Protein AF-A0A352UB13-F1 (afdb_monomer_lite)

pLDDT: mean 79.95, std 10.34, range [54.81, 91.88]

Radius of gyration: 12.93 Å; chains: 1; bounding box: 35×10×27 Å

Structure (mmCIF, N/CA/C/O backbone):
data_AF-A0A352UB13-F1
#
_entry.id   AF-A0A352UB13-F1
#
loop_
_atom_site.group_PDB
_atom_site.id
_atom_site.type_symbol
_atom_site.label_atom_id
_atom_site.label_alt_id
_atom_site.label_comp_id
_atom_site.label_asym_id
_atom_site.label_entity_id
_atom_site.label_seq_id
_atom_site.pdbx_PDB_ins_code
_atom_site.Cartn_x
_atom_site.Cartn_y
_atom_site.Cartn_z
_atom_site.occupancy
_atom_site.B_iso_or_equiv
_atom_site.auth_seq_id
_atom_site.auth_comp_id
_atom_site.auth_asym_id
_atom_site.auth_atom_id
_atom_site.pdbx_PDB_model_num
ATOM 1 N N . MET A 1 1 ? -11.232 7.428 -7.579 1.00 54.81 1 MET A N 1
ATOM 2 C CA . MET A 1 1 ? -11.094 6.549 -6.399 1.00 54.81 1 MET A CA 1
ATOM 3 C C . MET A 1 1 ? -10.115 5.444 -6.738 1.00 54.81 1 MET A C 1
ATOM 5 O O . MET A 1 1 ? -10.370 4.710 -7.684 1.00 54.81 1 MET A O 1
ATOM 9 N N . ALA A 1 2 ? -8.967 5.400 -6.059 1.00 69.81 2 ALA A N 1
ATOM 10 C CA . ALA A 1 2 ? -7.941 4.388 -6.311 1.00 69.81 2 ALA A CA 1
ATOM 11 C C . ALA A 1 2 ? -8.452 2.981 -5.943 1.00 69.81 2 ALA A C 1
ATOM 13 O O . ALA A 1 2 ? -9.289 2.844 -5.051 1.00 69.81 2 ALA A O 1
ATOM 14 N N . ILE A 1 3 ? -7.958 1.943 -6.630 1.00 77.38 3 ILE A N 1
ATOM 15 C CA . ILE A 1 3 ? -8.418 0.550 -6.457 1.00 77.38 3 ILE A CA 1
ATOM 16 C C . ILE A 1 3 ? -8.317 0.093 -4.996 1.00 77.38 3 ILE A C 1
ATOM 18 O O . ILE A 1 3 ? -9.244 -0.548 -4.510 1.00 77.38 3 ILE A O 1
ATOM 22 N N . ALA A 1 4 ? -7.260 0.492 -4.280 1.00 73.62 4 ALA A N 1
ATOM 23 C CA . ALA A 1 4 ? -7.076 0.164 -2.865 1.00 73.62 4 ALA A CA 1
ATOM 24 C C . ALA A 1 4 ? -8.291 0.577 -2.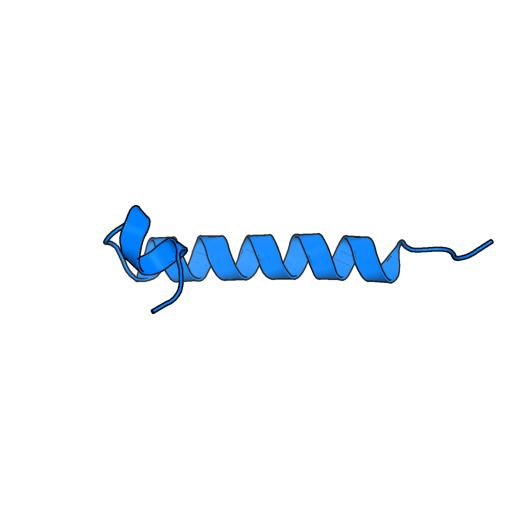010 1.00 73.62 4 ALA A C 1
ATOM 26 O O . ALA A 1 4 ? -8.859 -0.262 -1.316 1.00 73.62 4 ALA A O 1
ATOM 27 N N . TYR A 1 5 ? -8.775 1.816 -2.172 1.00 73.62 5 TYR A N 1
ATOM 28 C CA . TYR A 1 5 ? -9.935 2.364 -1.447 1.00 73.62 5 TYR A CA 1
ATOM 29 C C . TYR A 1 5 ? -11.236 1.619 -1.718 1.00 73.62 5 TYR A C 1
ATOM 31 O O . TYR A 1 5 ? -12.104 1.543 -0.853 1.00 73.62 5 TYR A O 1
ATOM 39 N N . ARG A 1 6 ? -11.373 1.040 -2.912 1.00 75.00 6 ARG A N 1
ATOM 40 C CA . ARG A 1 6 ? -12.544 0.239 -3.270 1.00 75.00 6 ARG A CA 1
ATOM 41 C C . ARG A 1 6 ? -12.489 -1.174 -2.686 1.00 75.00 6 ARG A C 1
ATOM 43 O O . ARG A 1 6 ? -13.539 -1.754 -2.440 1.00 75.00 6 ARG A O 1
ATOM 50 N N . VAL A 1 7 ? -11.294 -1.736 -2.524 1.00 79.25 7 VAL A N 1
ATOM 51 C CA . VAL A 1 7 ? -11.098 -3.137 -2.123 1.00 79.25 7 VAL A CA 1
ATOM 52 C C . VAL A 1 7 ? -11.002 -3.286 -0.607 1.00 79.25 7 VAL A C 1
ATOM 54 O O . VAL A 1 7 ? -11.556 -4.233 -0.061 1.00 79.25 7 VAL A O 1
ATOM 57 N N . LEU A 1 8 ? -10.317 -2.366 0.072 1.00 80.50 8 LEU A N 1
ATOM 58 C CA . LEU A 1 8 ? -10.014 -2.500 1.499 1.00 80.50 8 LEU A CA 1
ATOM 59 C C . LEU A 1 8 ? -11.061 -1.832 2.393 1.00 80.50 8 LEU A C 1
ATOM 61 O O . LEU A 1 8 ? -11.226 -2.249 3.533 1.00 80.50 8 LEU A O 1
ATOM 65 N N . GLY A 1 9 ? -11.760 -0.800 1.907 1.00 75.31 9 GLY A N 1
ATOM 66 C CA . GLY A 1 9 ? -12.796 -0.079 2.664 1.00 75.31 9 GLY A CA 1
ATOM 67 C C . GLY A 1 9 ? -12.290 0.726 3.873 1.00 75.31 9 GLY A C 1
ATOM 68 O O . GLY A 1 9 ? -13.002 1.608 4.342 1.00 75.31 9 GLY A O 1
ATOM 69 N N . ASP A 1 10 ? -11.064 0.473 4.337 1.00 80.25 10 ASP A N 1
ATOM 70 C CA . ASP A 1 10 ? -10.368 1.203 5.395 1.00 80.25 10 ASP A CA 1
ATOM 71 C C . ASP A 1 10 ? -9.308 2.133 4.791 1.00 80.25 10 ASP A C 1
ATOM 73 O O . ASP A 1 10 ? -8.382 1.691 4.103 1.00 80.25 10 ASP A O 1
ATOM 77 N N . GLN A 1 11 ? -9.453 3.435 5.046 1.00 82.81 11 GLN A N 1
ATOM 78 C CA . GLN A 1 11 ? -8.577 4.470 4.501 1.00 82.81 11 GLN A CA 1
ATOM 79 C C . GLN A 1 11 ? -7.113 4.286 4.917 1.00 82.81 11 GLN A C 1
ATOM 81 O O . GLN A 1 11 ? -6.230 4.425 4.074 1.00 82.81 11 GLN A O 1
ATOM 86 N N . LYS A 1 12 ? -6.843 3.945 6.180 1.00 86.69 12 LYS A N 1
ATOM 87 C CA . LYS A 1 12 ? -5.469 3.846 6.682 1.00 86.69 12 LYS A CA 1
ATOM 88 C C . LYS A 1 12 ? -4.738 2.683 6.020 1.00 86.69 12 LYS A C 1
ATOM 90 O O . LYS A 1 12 ? -3.624 2.835 5.532 1.00 86.69 12 LYS A O 1
ATOM 95 N N . LEU A 1 13 ? -5.422 1.547 5.910 1.00 83.38 13 LEU A N 1
ATOM 96 C CA . LEU A 1 13 ? -4.891 0.371 5.226 1.00 83.38 13 LEU A CA 1
ATOM 97 C C . LEU A 1 13 ? -4.657 0.634 3.726 1.00 83.38 13 LEU A C 1
ATOM 99 O O . LEU A 1 13 ? -3.722 0.098 3.135 1.00 83.38 13 LEU A O 1
ATOM 103 N N . CYS A 1 14 ? -5.481 1.480 3.098 1.00 85.19 14 CYS A N 1
ATOM 104 C CA . CYS A 1 14 ? -5.272 1.894 1.709 1.00 85.19 14 CYS A CA 1
ATOM 105 C C . CYS A 1 14 ? -4.029 2.755 1.527 1.00 85.19 14 CYS A C 1
ATOM 107 O O . CYS A 1 14 ? -3.302 2.566 0.552 1.00 85.19 14 CYS A O 1
ATOM 109 N N . GLU A 1 15 ? -3.816 3.716 2.423 1.00 89.00 15 GLU A N 1
ATOM 110 C CA . GLU A 1 15 ? -2.646 4.591 2.394 1.00 89.00 15 GLU A CA 1
ATOM 111 C C . GLU A 1 15 ? -1.360 3.770 2.549 1.00 89.00 15 GLU A C 1
ATOM 113 O O . GLU A 1 15 ? -0.459 3.916 1.721 1.00 89.00 15 GLU A O 1
ATOM 118 N N . ASP A 1 16 ? -1.334 2.819 3.488 1.00 90.81 16 ASP A N 1
ATOM 119 C CA . ASP A 1 16 ? -0.196 1.916 3.699 1.00 90.81 16 ASP A CA 1
ATOM 120 C C . ASP A 1 16 ? 0.130 1.097 2.433 1.00 90.8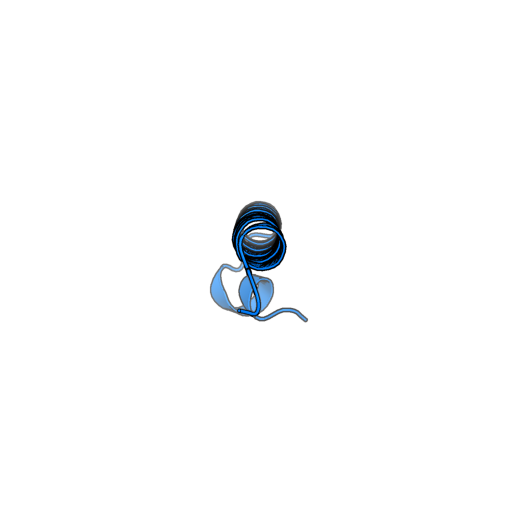1 16 ASP A C 1
ATOM 122 O O . ASP A 1 16 ? 1.274 1.061 1.976 1.00 90.81 16 ASP A O 1
ATOM 12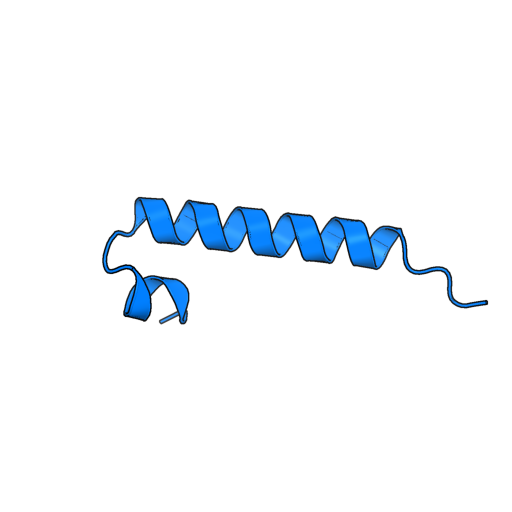6 N N . VAL A 1 17 ? -0.881 0.491 1.796 1.00 89.81 17 VAL A N 1
ATOM 127 C CA . VAL A 1 17 ? -0.687 -0.315 0.573 1.00 89.81 17 VAL A CA 1
ATOM 128 C C . VAL A 1 17 ? -0.188 0.530 -0.599 1.00 89.81 17 VAL A C 1
ATOM 130 O O . VAL A 1 17 ? 0.672 0.087 -1.364 1.00 89.81 17 VAL A O 1
ATOM 133 N N . ILE A 1 18 ? -0.713 1.748 -0.761 1.00 90.06 18 ILE A N 1
ATOM 134 C CA . ILE A 1 18 ? -0.269 2.659 -1.822 1.00 90.06 18 ILE A CA 1
ATOM 135 C C . ILE A 1 18 ? 1.186 3.076 -1.589 1.00 90.06 18 ILE A C 1
ATOM 137 O O . ILE A 1 18 ? 1.966 3.095 -2.546 1.00 90.06 18 ILE A O 1
ATOM 141 N N . GLN A 1 19 ? 1.567 3.383 -0.345 1.00 91.88 19 GLN A N 1
ATOM 142 C CA . GLN A 1 19 ? 2.946 3.741 -0.022 1.00 91.88 19 GLN A CA 1
ATOM 143 C C . GLN A 1 19 ? 3.916 2.590 -0.302 1.00 91.88 19 GLN A C 1
ATOM 145 O O . GLN A 1 19 ? 4.933 2.811 -0.962 1.00 91.88 19 GLN A O 1
ATOM 150 N N . GLU A 1 20 ? 3.594 1.368 0.122 1.00 91.50 20 GLU A N 1
ATOM 151 C CA . GLU A 1 20 ? 4.437 0.193 -0.128 1.00 91.50 20 GLU A CA 1
ATOM 152 C C . GLU 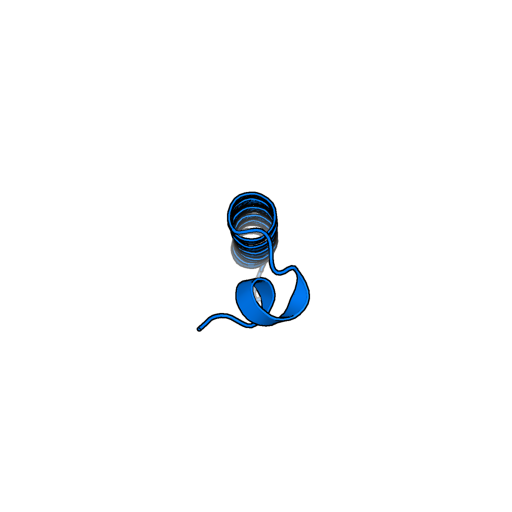A 1 20 ? 4.589 -0.101 -1.625 1.00 91.50 20 GLU A C 1
ATOM 154 O O . GLU A 1 20 ? 5.702 -0.313 -2.116 1.00 91.50 20 GLU A O 1
ATOM 159 N N . ALA A 1 21 ? 3.489 -0.039 -2.384 1.00 90.00 21 ALA A N 1
ATOM 160 C CA . ALA A 1 21 ? 3.519 -0.235 -3.831 1.00 90.00 21 ALA A CA 1
ATOM 161 C C . ALA A 1 21 ? 4.394 0.818 -4.528 1.00 90.00 21 ALA A C 1
ATOM 163 O O . ALA A 1 21 ? 5.205 0.483 -5.395 1.00 90.00 21 ALA A O 1
ATOM 164 N N . PHE A 1 22 ? 4.281 2.084 -4.119 1.00 90.62 22 PHE A N 1
ATOM 165 C CA . PHE A 1 22 ? 5.109 3.159 -4.657 1.00 90.62 22 PHE A CA 1
ATOM 166 C C . PHE A 1 22 ? 6.596 2.939 -4.354 1.00 90.62 22 PHE A C 1
ATOM 168 O O . PHE A 1 22 ? 7.431 3.036 -5.254 1.00 90.62 22 PHE A O 1
ATOM 175 N N . GLN A 1 23 ? 6.943 2.585 -3.113 1.00 91.50 23 GLN A N 1
ATOM 176 C CA . GLN A 1 23 ? 8.329 2.305 -2.729 1.00 91.50 23 GLN A CA 1
ATOM 177 C C . GLN A 1 23 ? 8.913 1.089 -3.457 1.00 91.50 23 GLN A C 1
ATOM 179 O O . GLN A 1 23 ? 10.101 1.080 -3.792 1.00 91.50 23 GLN A O 1
ATOM 184 N N . ALA A 1 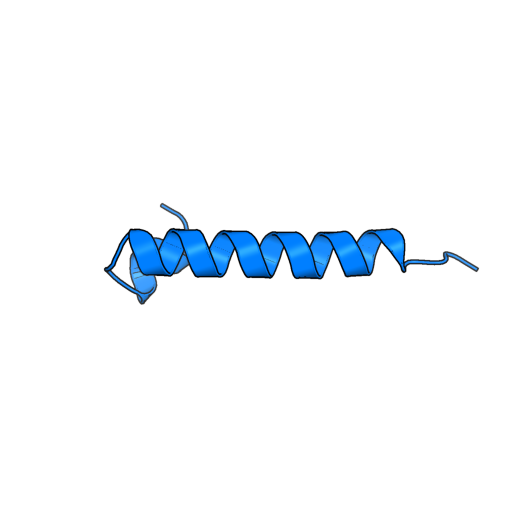24 ? 8.110 0.051 -3.698 1.00 90.56 24 ALA A N 1
ATOM 185 C CA . ALA A 1 24 ? 8.530 -1.120 -4.460 1.00 90.56 24 ALA A CA 1
ATOM 186 C C . ALA A 1 24 ? 8.888 -0.746 -5.906 1.00 90.56 24 ALA A C 1
ATOM 188 O O . ALA A 1 24 ? 9.987 -1.060 -6.365 1.00 90.56 24 ALA A O 1
ATOM 189 N N . VAL A 1 25 ? 8.009 -0.001 -6.585 1.00 89.88 25 VAL A N 1
ATOM 190 C CA . VAL A 1 25 ? 8.255 0.483 -7.952 1.00 89.88 25 VAL A CA 1
ATOM 191 C C . VAL A 1 25 ? 9.456 1.422 -7.991 1.00 89.88 25 VAL A C 1
ATOM 193 O O . VAL A 1 25 ? 10.313 1.277 -8.853 1.00 89.88 25 VAL A O 1
ATOM 196 N N . TRP A 1 26 ? 9.576 2.350 -7.040 1.00 88.19 26 TRP A N 1
ATOM 197 C CA . TRP A 1 26 ? 10.707 3.278 -6.978 1.00 88.19 26 TRP A CA 1
ATOM 198 C C . TRP A 1 26 ? 12.055 2.556 -6.863 1.00 88.19 26 TRP A C 1
ATOM 200 O O . TRP A 1 26 ? 12.994 2.851 -7.606 1.00 88.19 26 TRP A O 1
ATOM 210 N N . ARG A 1 27 ? 12.145 1.561 -5.970 1.00 85.88 27 ARG A N 1
ATOM 211 C CA . ARG A 1 27 ? 13.343 0.718 -5.839 1.00 85.88 27 ARG A CA 1
ATOM 212 C C . ARG A 1 27 ? 13.643 -0.042 -7.126 1.00 85.88 27 ARG A C 1
ATOM 214 O O . ARG A 1 27 ? 14.802 -0.112 -7.527 1.00 85.88 27 ARG A O 1
ATOM 221 N N . GLN A 1 28 ? 12.615 -0.578 -7.780 1.00 82.12 28 GLN A N 1
ATOM 222 C CA . GLN A 1 28 ? 12.769 -1.301 -9.038 1.00 82.12 28 GLN A CA 1
ATOM 223 C C . GLN A 1 28 ? 13.256 -0.388 -10.170 1.00 82.12 28 GLN A C 1
ATOM 225 O O . GLN A 1 28 ? 14.184 -0.758 -10.883 1.00 82.12 28 GLN A O 1
ATOM 230 N N . SER A 1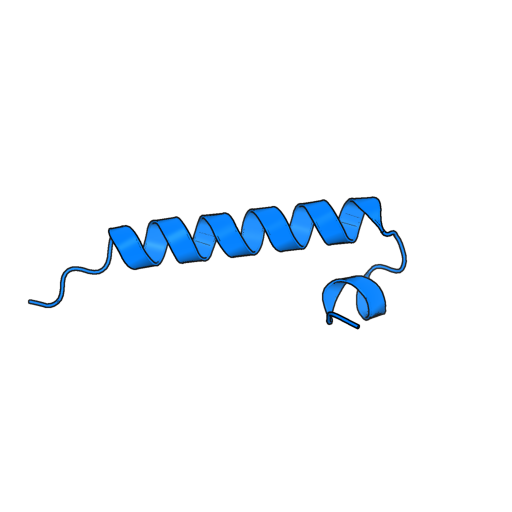 29 ? 12.701 0.819 -10.295 1.00 77.75 29 SER A N 1
ATOM 231 C CA . SER A 1 29 ? 13.114 1.812 -11.293 1.00 77.75 29 SER A CA 1
ATOM 232 C C . SER A 1 29 ? 14.560 2.265 -11.095 1.00 77.75 29 SER A C 1
ATOM 234 O O . SER A 1 29 ? 15.298 2.375 -12.067 1.00 77.75 29 SER A O 1
ATOM 236 N N . ASN A 1 30 ? 15.008 2.451 -9.849 1.00 71.75 30 ASN A N 1
ATOM 237 C CA . ASN A 1 30 ? 16.412 2.772 -9.561 1.00 71.75 30 ASN A CA 1
ATOM 238 C C . ASN A 1 30 ? 17.363 1.586 -9.779 1.00 71.75 30 ASN A C 1
ATOM 240 O O . ASN A 1 30 ? 18.564 1.780 -9.957 1.00 71.75 30 ASN A O 1
ATOM 244 N N . SER A 1 31 ? 16.841 0.360 -9.747 1.00 67.75 31 SER A N 1
ATOM 245 C CA . SER A 1 31 ? 17.596 -0.854 -10.057 1.00 67.75 31 SER A CA 1
ATOM 246 C C . SER A 1 31 ? 17.595 -1.189 -11.552 1.00 67.75 31 SER A C 1
ATOM 248 O O . SER A 1 31 ? 18.307 -2.111 -11.956 1.00 67.75 31 SER A O 1
ATOM 250 N N . PHE A 1 32 ? 16.806 -0.490 -12.373 1.00 63.06 32 PHE A N 1
ATOM 251 C CA . PHE A 1 32 ? 16.739 -0.737 -13.806 1.00 63.06 32 PHE A CA 1
ATOM 252 C C . PHE A 1 32 ? 18.030 -0.245 -14.470 1.00 63.06 32 PHE A C 1
ATOM 254 O O . PHE A 1 32 ? 18.216 0.945 -14.721 1.00 63.06 32 PHE A O 1
ATOM 261 N N . ARG A 1 33 ? 18.950 -1.174 -14.746 1.00 66.12 33 ARG A N 1
ATOM 262 C CA . ARG A 1 33 ? 20.062 -0.948 -15.670 1.00 66.12 33 ARG A CA 1
ATOM 263 C C . ARG A 1 33 ? 19.601 -1.345 -17.065 1.00 66.12 33 ARG A C 1
ATOM 265 O O . ARG A 1 33 ? 19.337 -2.517 -17.310 1.00 66.12 33 ARG A O 1
ATOM 272 N N . SER A 1 34 ? 19.494 -0.352 -17.940 1.00 65.12 34 SER A N 1
ATOM 273 C CA . SER A 1 34 ? 19.338 -0.548 -19.378 1.00 65.12 34 SER A CA 1
ATOM 274 C C . SER A 1 34 ? 20.732 -0.817 -19.951 1.00 65.12 34 SER A C 1
ATOM 276 O O . SER A 1 34 ? 21.422 0.130 -20.317 1.00 65.12 34 SER A O 1
ATOM 278 N N . ASP A 1 35 ? 21.191 -2.065 -19.892 1.00 57.12 35 ASP A N 1
ATOM 279 C CA . ASP A 1 35 ? 22.305 -2.528 -20.736 1.00 57.12 35 ASP A CA 1
ATOM 280 C C . ASP A 1 35 ? 21.749 -2.945 -22.106 1.00 57.12 35 ASP A C 1
ATOM 282 O O . ASP A 1 35 ? 20.640 -3.536 -22.121 1.00 57.12 35 ASP A O 1
#

Sequence (35 aa):
MAIAYRVLGDQKLCEDVIQEAFQAVWRQSNSFRSD

Foldseek 3Di:
DDPLCVPVVDPVSSVVVVVVVVVVVVVVVVVDDPD

Secondary structure (DSSP, 8-state):
--HHHHHH--HHHHHHHHHHHHHHHHHHHHH----